Protein AF-A0AAV0IJR5-F1 (afdb_monomer_lite)

Sequence (61 aa):
MAELFIKQAAEYAKTRPSYPKQLFEFIASETPCHDVVWDVGTGSGQAAVSVSSPSFLLEYE

Organism: NCBI:txid586396

InterPro domains:
  IPR029063 S-adenosyl-L-methionine-dependent methyltransferase superfamily [G3DSA:3.40.50.150] (6-56)

Structure (mmCIF, N/CA/C/O backbone):
data_AF-A0AAV0IJR5-F1
#
_entry.id   AF-A0AAV0IJR5-F1
#
loop_
_atom_site.group_PDB
_atom_site.id
_atom_site.type_symbol
_atom_site.label_atom_id
_atom_site.label_alt_id
_atom_site.label_comp_id
_atom_site.label_asym_id
_atom_site.label_entity_id
_atom_site.label_seq_id
_atom_site.pdbx_PDB_ins_code
_atom_site.Cartn_x
_atom_site.Cartn_y
_atom_site.Cartn_z
_atom_site.occupancy
_atom_site.B_iso_or_equiv
_atom_site.auth_seq_id
_atom_site.auth_comp_id
_atom_site.auth_asym_id
_atom_site.auth_atom_id
_atom_site.pdbx_PDB_model_num
ATOM 1 N N . MET A 1 1 ? -3.874 6.336 -21.927 1.00 59.88 1 MET A N 1
ATOM 2 C CA . MET A 1 1 ? -2.836 6.781 -20.965 1.00 59.88 1 MET A CA 1
ATOM 3 C C . MET A 1 1 ? -2.209 5.624 -20.192 1.00 59.88 1 MET A C 1
ATOM 5 O O . MET A 1 1 ? -0.992 5.619 -20.094 1.00 59.88 1 MET A O 1
ATOM 9 N N . ALA A 1 2 ? -2.974 4.636 -19.705 1.00 62.34 2 ALA A N 1
ATOM 10 C CA . ALA A 1 2 ? -2.424 3.474 -18.985 1.00 62.34 2 ALA A CA 1
ATOM 11 C C . ALA A 1 2 ? -1.328 2.709 -19.762 1.00 62.34 2 ALA A C 1
ATOM 13 O O . ALA A 1 2 ? -0.331 2.292 -19.182 1.00 62.34 2 ALA A O 1
ATOM 14 N N . GLU A 1 3 ? -1.457 2.601 -21.087 1.00 70.75 3 GLU A N 1
ATOM 15 C CA . GLU A 1 3 ? -0.485 1.883 -21.926 1.00 70.75 3 GLU A CA 1
ATOM 16 C C . GLU A 1 3 ? 0.888 2.566 -22.045 1.00 70.75 3 GLU A C 1
ATOM 18 O O . GLU A 1 3 ? 1.876 1.907 -22.362 1.00 70.75 3 GLU A O 1
ATOM 23 N N . LEU A 1 4 ? 0.983 3.869 -21.748 1.00 78.44 4 LEU A N 1
ATOM 24 C CA . LEU A 1 4 ? 2.221 4.645 -21.911 1.00 78.44 4 LEU A CA 1
ATOM 25 C C . LEU A 1 4 ? 3.318 4.256 -20.906 1.00 78.44 4 LEU A C 1
ATOM 27 O O . LEU A 1 4 ? 4.480 4.587 -21.127 1.00 78.44 4 LEU A O 1
ATOM 31 N N . PHE A 1 5 ? 2.961 3.550 -19.827 1.00 78.00 5 PHE A N 1
ATOM 32 C CA . PHE A 1 5 ? 3.854 3.271 -18.697 1.00 78.00 5 PHE A CA 1
ATOM 33 C C . PHE A 1 5 ? 4.120 1.780 -18.457 1.00 78.00 5 PHE A C 1
ATOM 35 O O . PHE A 1 5 ? 4.813 1.435 -17.504 1.00 78.00 5 PHE A O 1
ATOM 42 N N . ILE A 1 6 ? 3.618 0.883 -19.316 1.00 80.50 6 ILE A N 1
ATOM 43 C CA . ILE A 1 6 ? 3.743 -0.575 -19.116 1.00 80.50 6 ILE A CA 1
ATOM 44 C C . ILE A 1 6 ? 5.214 -1.009 -19.042 1.00 80.50 6 ILE A C 1
ATOM 46 O O . ILE A 1 6 ? 5.583 -1.811 -18.186 1.00 80.50 6 ILE A O 1
ATOM 50 N N . LYS A 1 7 ? 6.075 -0.460 -19.909 1.00 83.00 7 LYS A N 1
ATOM 51 C CA . LYS A 1 7 ? 7.497 -0.838 -19.965 1.00 83.00 7 LYS A CA 1
ATOM 52 C C . LYS A 1 7 ? 8.258 -0.404 -18.710 1.00 83.00 7 LYS A C 1
ATOM 54 O O . LYS A 1 7 ? 9.111 -1.137 -18.225 1.00 83.00 7 LYS A O 1
ATOM 59 N N . GLN A 1 8 ? 7.944 0.775 -18.186 1.00 89.19 8 GLN A N 1
ATOM 60 C CA . GLN A 1 8 ? 8.604 1.361 -17.024 1.00 89.19 8 GLN A CA 1
ATOM 61 C C . GLN A 1 8 ? 8.027 0.833 -15.707 1.00 89.19 8 GLN A C 1
ATOM 63 O O . GLN A 1 8 ? 8.733 0.835 -14.706 1.00 89.19 8 GLN A O 1
ATOM 68 N N . ALA A 1 9 ? 6.782 0.344 -15.695 1.00 88.12 9 ALA A N 1
ATOM 69 C CA . ALA A 1 9 ? 6.105 -0.132 -14.489 1.00 88.12 9 ALA A CA 1
ATOM 70 C C . ALA A 1 9 ? 6.856 -1.275 -13.786 1.00 88.12 9 ALA A C 1
ATOM 72 O O . ALA A 1 9 ? 6.937 -1.289 -12.559 1.00 88.12 9 ALA A O 1
ATOM 73 N N . ALA A 1 10 ? 7.446 -2.203 -14.548 1.00 87.88 10 ALA A N 1
ATOM 74 C CA . ALA A 1 10 ? 8.223 -3.307 -13.982 1.00 87.88 10 ALA A CA 1
ATOM 75 C C . ALA A 1 10 ? 9.512 -2.822 -13.298 1.00 87.88 10 ALA A C 1
ATOM 77 O O . ALA A 1 10 ? 9.849 -3.290 -12.213 1.00 87.88 10 ALA A O 1
ATOM 78 N N . GLU A 1 11 ? 10.216 -1.869 -13.910 1.00 90.31 11 GLU A N 1
ATOM 79 C CA . GLU A 1 11 ? 11.434 -1.292 -13.333 1.00 90.31 11 GLU A CA 1
ATOM 80 C C . GLU A 1 11 ? 11.114 -0.399 -12.130 1.00 90.31 11 GLU A C 1
ATOM 82 O O . GLU A 1 11 ? 11.779 -0.462 -11.095 1.00 90.31 11 GLU A O 1
ATOM 87 N N . TYR A 1 12 ? 10.025 0.365 -12.225 1.00 89.31 12 TYR A N 1
ATOM 88 C CA . TYR A 1 12 ? 9.490 1.157 -11.125 1.00 89.31 12 TYR A CA 1
ATOM 89 C C . TYR A 1 12 ? 9.172 0.278 -9.912 1.00 89.31 12 TYR A C 1
ATOM 91 O O . TYR A 1 12 ? 9.579 0.601 -8.803 1.00 89.31 12 TYR A O 1
ATOM 99 N N . ALA A 1 13 ? 8.518 -0.870 -10.111 1.00 90.12 13 ALA A N 1
ATOM 100 C CA . ALA A 1 13 ? 8.197 -1.790 -9.022 1.00 90.12 13 ALA A CA 1
ATOM 101 C C . ALA A 1 13 ? 9.442 -2.373 -8.325 1.00 90.12 13 ALA A C 1
ATOM 103 O O . ALA A 1 13 ? 9.400 -2.597 -7.119 1.00 90.12 13 ALA A O 1
ATOM 104 N N . LYS A 1 14 ? 10.540 -2.606 -9.060 1.00 90.12 14 LYS A N 1
ATOM 105 C CA . LYS A 1 14 ? 11.790 -3.173 -8.518 1.00 90.12 14 LYS A CA 1
ATOM 106 C C . LYS A 1 14 ? 12.643 -2.161 -7.756 1.00 90.12 14 LYS A C 1
ATOM 108 O O . LYS A 1 14 ? 13.305 -2.529 -6.793 1.00 90.12 14 LYS A O 1
ATOM 113 N N . THR A 1 15 ? 12.675 -0.917 -8.225 1.00 92.56 15 THR A N 1
ATOM 114 C CA . THR A 1 15 ? 13.582 0.129 -7.713 1.00 92.56 15 T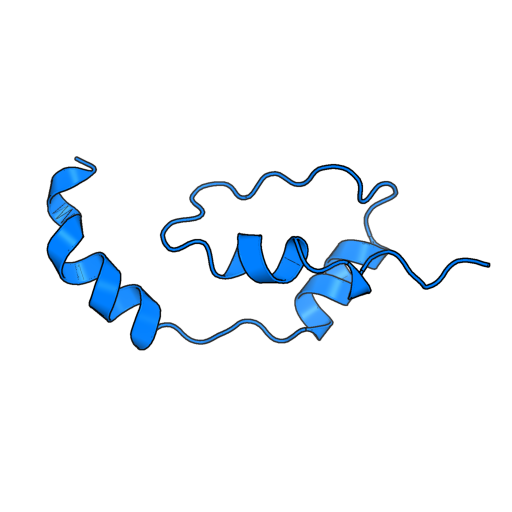HR A CA 1
ATOM 115 C C . THR A 1 15 ? 12.943 1.002 -6.638 1.00 92.56 15 THR A C 1
ATOM 117 O O . THR A 1 15 ? 13.641 1.648 -5.857 1.00 92.56 15 THR A O 1
ATOM 120 N N . ARG A 1 16 ? 11.609 1.014 -6.579 1.00 90.94 16 ARG A N 1
ATOM 121 C CA . ARG A 1 16 ? 10.819 1.723 -5.577 1.00 90.94 16 ARG A CA 1
ATOM 122 C C . ARG A 1 16 ? 11.133 1.213 -4.158 1.00 90.94 16 ARG A C 1
ATOM 124 O O . ARG A 1 16 ? 10.982 0.017 -3.903 1.00 90.94 16 ARG A O 1
ATOM 131 N N . PRO A 1 17 ? 11.467 2.105 -3.205 1.00 93.00 17 PRO A N 1
ATOM 132 C CA . PRO A 1 17 ? 11.580 1.747 -1.794 1.00 93.00 17 PRO A CA 1
ATOM 133 C C . PRO A 1 17 ? 10.299 1.094 -1.265 1.00 93.00 17 PRO A C 1
ATOM 135 O O . PRO A 1 17 ? 9.195 1.460 -1.672 1.00 93.00 17 PRO A O 1
ATOM 138 N N . SER A 1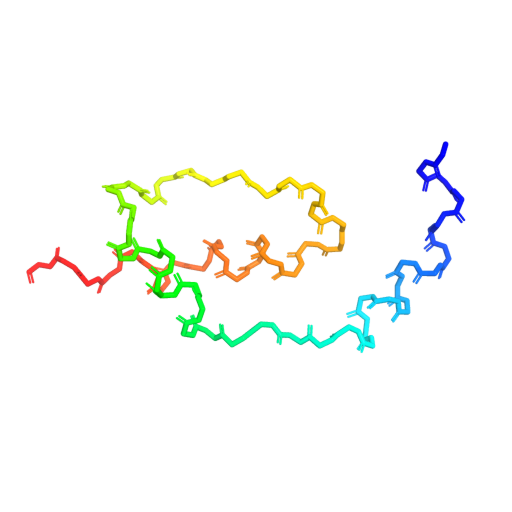 18 ? 10.446 0.133 -0.355 1.00 90.62 18 SER A N 1
ATOM 139 C CA . SER A 1 18 ? 9.305 -0.444 0.360 1.00 90.62 18 SER A CA 1
ATOM 140 C C . SER A 1 18 ? 8.914 0.420 1.550 1.00 90.62 18 SER A C 1
ATOM 142 O O . SER A 1 18 ? 9.749 1.105 2.143 1.00 90.62 18 SER A O 1
ATOM 144 N N . TYR A 1 19 ? 7.645 0.335 1.933 1.00 91.88 19 TYR A N 1
ATOM 145 C CA . TYR A 1 19 ? 7.173 0.891 3.191 1.00 91.88 19 TYR A CA 1
ATOM 146 C C . TYR A 1 19 ? 7.532 -0.036 4.360 1.00 91.88 19 TYR A C 1
ATOM 148 O O . TYR A 1 19 ? 7.486 -1.262 4.200 1.00 91.88 19 TYR A O 1
ATOM 156 N N . PRO A 1 20 ? 7.885 0.521 5.529 1.00 93.12 20 PRO A N 1
ATOM 157 C CA . PRO A 1 20 ? 8.061 -0.263 6.744 1.00 93.12 20 PRO A CA 1
ATOM 158 C C . PRO A 1 20 ? 6.709 -0.783 7.256 1.00 93.12 20 PRO A C 1
ATOM 160 O O . PRO A 1 20 ? 5.689 -0.109 7.116 1.00 93.12 20 PRO A O 1
ATOM 163 N N . LYS A 1 21 ? 6.702 -1.954 7.907 1.00 90.31 21 LYS A N 1
ATOM 164 C CA . LYS A 1 21 ? 5.487 -2.553 8.500 1.00 90.31 21 LYS A CA 1
ATOM 165 C C . LYS A 1 21 ? 4.809 -1.608 9.499 1.00 90.31 21 LYS A C 1
ATOM 167 O O . LYS A 1 21 ? 3.589 -1.485 9.491 1.00 90.31 21 LYS A O 1
ATOM 172 N N . GLN A 1 22 ? 5.611 -0.883 10.276 1.00 92.81 22 GLN A N 1
ATOM 173 C CA . GLN A 1 22 ? 5.172 0.054 11.311 1.00 92.81 22 GLN A CA 1
ATOM 174 C C . GLN A 1 22 ? 4.290 1.181 10.771 1.00 92.81 22 GLN A C 1
ATOM 176 O O . GLN A 1 22 ? 3.438 1.695 11.487 1.00 92.81 22 GLN A O 1
ATOM 181 N N . LEU A 1 23 ? 4.464 1.559 9.499 1.00 93.38 23 LEU A N 1
ATOM 182 C CA . LEU A 1 23 ? 3.588 2.544 8.871 1.00 93.38 23 LEU A CA 1
ATOM 183 C C . LEU A 1 23 ? 2.152 2.018 8.787 1.00 93.38 23 LEU A C 1
ATOM 185 O O . LEU A 1 23 ? 1.212 2.742 9.095 1.00 93.38 23 LEU A O 1
ATOM 189 N N . PHE A 1 24 ? 1.987 0.761 8.377 1.00 91.56 24 PHE A N 1
ATOM 190 C CA . PHE A 1 24 ? 0.667 0.155 8.264 1.00 91.56 24 PHE A CA 1
ATOM 191 C C . PHE A 1 24 ? 0.068 -0.124 9.638 1.00 91.56 24 PHE A C 1
ATOM 193 O O . PHE A 1 24 ? -1.116 0.120 9.810 1.00 91.56 24 PHE A O 1
ATOM 200 N N . GLU A 1 25 ? 0.868 -0.558 10.616 1.00 91.25 25 GLU A N 1
ATOM 201 C CA . GLU A 1 25 ? 0.421 -0.731 12.010 1.00 91.25 25 GLU A CA 1
ATOM 202 C C . GLU A 1 25 ? -0.128 0.572 12.599 1.00 91.25 25 GLU A C 1
ATOM 204 O O . GLU A 1 25 ? -1.194 0.576 13.206 1.00 91.25 25 GLU A O 1
ATOM 209 N N . PHE A 1 26 ? 0.563 1.689 12.366 1.00 93.31 26 PHE A N 1
ATOM 210 C CA . PHE A 1 26 ? 0.088 3.002 12.789 1.00 93.31 26 PHE A CA 1
ATOM 211 C C . PHE A 1 26 ? -1.217 3.394 12.086 1.00 93.31 26 PHE A C 1
ATOM 213 O O . PHE A 1 26 ? -2.153 3.851 12.724 1.00 93.31 26 PHE A O 1
ATOM 220 N N . ILE A 1 27 ? -1.333 3.181 10.773 1.00 92.38 27 ILE A N 1
ATOM 221 C CA . ILE A 1 27 ? -2.594 3.462 10.066 1.00 92.38 27 ILE A CA 1
ATOM 222 C C . ILE A 1 27 ? -3.727 2.566 10.599 1.00 92.38 27 ILE A C 1
ATOM 224 O O . ILE A 1 27 ? -4.852 3.038 10.742 1.00 92.38 27 ILE A O 1
ATOM 228 N N . ALA A 1 28 ? -3.430 1.306 10.941 1.00 90.31 28 ALA A N 1
ATOM 229 C CA . ALA A 1 28 ? -4.367 0.375 11.574 1.00 90.31 28 ALA A CA 1
ATOM 230 C C . ALA A 1 28 ? -4.976 0.958 12.840 1.00 90.31 28 ALA A C 1
ATOM 232 O O . ALA A 1 28 ? -6.197 0.937 12.990 1.00 90.31 28 ALA A O 1
ATOM 233 N N . SER A 1 29 ? -4.111 1.453 13.736 1.00 91.94 29 SER A N 1
ATOM 234 C CA . SER A 1 29 ? -4.498 1.892 15.076 1.00 91.94 29 SER A CA 1
ATOM 235 C C . SER A 1 29 ? -5.438 3.088 15.041 1.00 91.94 29 SER A C 1
ATOM 237 O O . SER A 1 29 ? -6.255 3.249 15.941 1.00 91.94 29 SER A O 1
ATOM 239 N N . GLU A 1 30 ? -5.368 3.888 13.977 1.00 95.00 30 GLU A N 1
ATOM 240 C CA . GLU A 1 30 ? -6.232 5.050 13.768 1.00 95.00 30 GLU A CA 1
ATOM 241 C C . GLU A 1 30 ? -7.561 4.708 13.066 1.00 95.00 30 GLU A C 1
ATOM 243 O O . GLU A 1 30 ? -8.367 5.603 12.802 1.00 95.00 30 GLU A O 1
ATOM 248 N N . THR A 1 31 ? -7.815 3.434 12.736 1.00 90.75 31 THR A N 1
ATOM 249 C CA . THR A 1 31 ? -9.016 3.006 11.997 1.00 90.75 31 THR A CA 1
ATOM 250 C C . THR A 1 31 ? -9.858 1.996 12.783 1.00 90.75 31 THR A C 1
ATOM 252 O O . THR A 1 31 ? -9.318 1.044 13.341 1.00 90.75 31 THR A O 1
ATOM 255 N N . PRO A 1 32 ? -11.195 2.158 12.818 1.00 89.31 32 PRO A N 1
ATOM 256 C CA . PRO A 1 32 ? -12.068 1.289 13.608 1.00 89.31 32 PRO A CA 1
ATOM 257 C C . PRO A 1 32 ? -12.400 -0.053 12.937 1.00 89.31 32 PRO A C 1
ATOM 259 O O . PRO A 1 32 ? -12.945 -0.934 13.5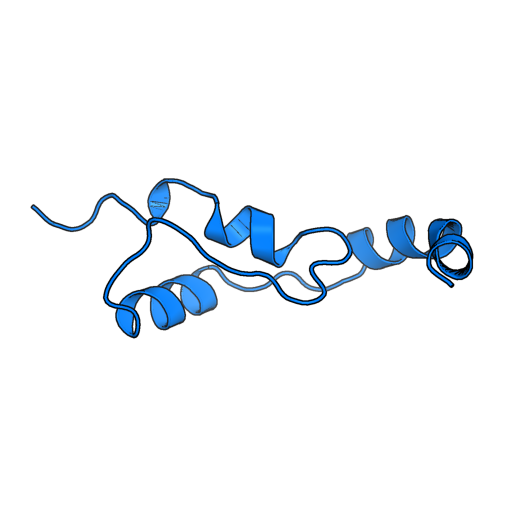97 1.00 89.31 32 PRO A O 1
ATOM 262 N N . CYS A 1 33 ? -12.152 -0.206 11.632 1.00 88.31 33 CYS A N 1
ATOM 263 C CA . CYS A 1 33 ? -12.493 -1.411 10.873 1.00 88.31 33 CYS A CA 1
ATOM 264 C C . CYS A 1 33 ? -11.375 -1.749 9.887 1.00 88.31 33 CYS A C 1
ATOM 266 O O . CYS A 1 33 ? -10.801 -0.851 9.269 1.00 88.31 33 CYS A O 1
ATOM 268 N N . HIS A 1 34 ? -11.121 -3.045 9.701 1.00 90.25 34 HIS A N 1
ATOM 269 C CA . HIS A 1 34 ? -10.020 -3.553 8.871 1.00 90.25 34 HIS A CA 1
ATOM 270 C C . HIS A 1 34 ? -10.493 -4.506 7.762 1.00 90.25 34 HIS A C 1
ATOM 272 O O . HIS A 1 34 ? -9.674 -5.138 7.102 1.00 90.25 34 HIS A O 1
ATOM 278 N N . ASP A 1 35 ? -11.809 -4.594 7.534 1.00 90.94 35 ASP A N 1
ATOM 279 C CA . ASP A 1 35 ? -12.411 -5.516 6.561 1.00 90.94 35 ASP A CA 1
ATOM 280 C C . ASP A 1 35 ? -12.127 -5.121 5.105 1.00 90.94 35 ASP A C 1
ATOM 282 O O . ASP A 1 35 ? -11.983 -5.975 4.230 1.00 90.94 35 ASP A O 1
ATOM 286 N N . VAL A 1 36 ? -12.086 -3.814 4.827 1.00 91.31 36 VAL A N 1
ATOM 287 C CA . VAL A 1 36 ? -11.915 -3.261 3.479 1.00 91.31 36 VAL A CA 1
ATOM 288 C C . VAL A 1 36 ? -11.047 -2.011 3.536 1.00 91.31 36 VAL A C 1
ATOM 290 O O . VAL A 1 36 ? -11.253 -1.125 4.362 1.00 91.31 36 VAL A O 1
ATOM 293 N N . VAL A 1 37 ? -10.114 -1.910 2.590 1.00 91.94 37 VAL A N 1
ATOM 294 C CA . VAL A 1 37 ? -9.247 -0.747 2.390 1.00 91.94 37 VAL A CA 1
ATOM 295 C C . VAL A 1 37 ? -9.268 -0.323 0.924 1.00 91.94 37 VAL A C 1
ATOM 297 O O . VAL A 1 37 ? -9.370 -1.157 0.022 1.00 91.94 37 VAL A O 1
ATOM 300 N N . TRP A 1 38 ? -9.164 0.982 0.674 1.00 92.75 38 TRP A N 1
ATOM 301 C CA . TRP A 1 38 ? -9.079 1.535 -0.675 1.00 92.75 38 TRP A CA 1
ATOM 302 C C . TRP A 1 38 ? -7.672 2.075 -0.961 1.00 92.75 38 TRP A C 1
ATOM 304 O O . TRP A 1 38 ? -7.273 3.101 -0.415 1.00 92.75 38 TRP A O 1
ATOM 314 N N . ASP A 1 39 ? -6.925 1.396 -1.838 1.00 93.94 39 ASP A N 1
ATOM 315 C CA . ASP A 1 39 ? -5.605 1.838 -2.318 1.00 93.94 39 ASP A CA 1
ATOM 316 C C . ASP A 1 39 ? -5.751 2.665 -3.612 1.00 93.94 39 ASP A C 1
ATOM 318 O O . ASP A 1 39 ? -5.794 2.141 -4.733 1.00 93.94 39 ASP A O 1
ATOM 322 N N . VAL A 1 40 ? -5.894 3.984 -3.453 1.00 94.25 40 VAL A N 1
ATOM 323 C CA . VAL A 1 40 ? -6.053 4.919 -4.575 1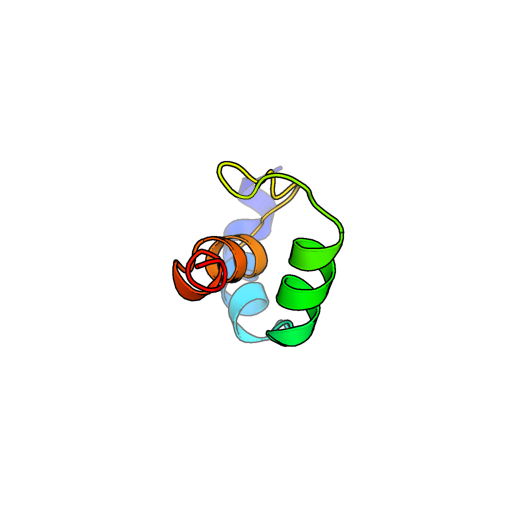.00 94.25 40 VAL A CA 1
ATOM 324 C C . VAL A 1 40 ? -4.738 5.052 -5.337 1.00 94.25 40 VAL A C 1
ATOM 326 O O . VAL A 1 40 ? -3.728 5.480 -4.789 1.00 94.25 40 VAL A O 1
ATOM 329 N N . GLY A 1 41 ? -4.760 4.757 -6.639 1.00 90.25 41 GLY A N 1
ATOM 330 C CA . GLY A 1 41 ? -3.548 4.841 -7.457 1.00 90.25 41 GLY A CA 1
ATOM 331 C C . GLY A 1 41 ? -2.528 3.749 -7.125 1.00 90.25 41 GLY A C 1
ATOM 332 O O . GLY A 1 41 ? -1.329 3.983 -7.247 1.00 90.25 41 GLY A O 1
ATOM 333 N N . THR A 1 42 ? -3.010 2.555 -6.757 1.00 91.06 42 THR A N 1
ATOM 334 C CA . THR A 1 42 ? -2.214 1.399 -6.298 1.00 91.06 42 THR A CA 1
ATOM 335 C C . THR A 1 42 ? -0.996 1.050 -7.170 1.00 91.06 42 THR A C 1
ATOM 337 O O . THR A 1 42 ? 0.013 0.532 -6.681 1.00 91.06 42 THR A O 1
ATOM 340 N N . GLY A 1 43 ? -1.033 1.372 -8.469 1.00 90.94 43 GLY A N 1
ATOM 341 C CA . GLY A 1 43 ? 0.079 1.146 -9.388 1.00 90.94 43 GLY A CA 1
ATOM 342 C C . GLY A 1 43 ? 0.463 -0.333 -9.429 1.00 90.94 43 GLY A C 1
ATOM 343 O O . GLY A 1 43 ? -0.343 -1.171 -9.818 1.00 90.94 43 GLY A O 1
ATOM 344 N N . SER A 1 44 ? 1.689 -0.657 -9.011 1.00 90.19 44 SER A N 1
ATOM 345 C CA . SER A 1 44 ? 2.173 -2.041 -8.908 1.00 90.19 44 SER A CA 1
ATOM 346 C C . SER A 1 44 ? 1.670 -2.806 -7.673 1.00 90.19 44 SER A C 1
ATOM 348 O O . SER A 1 44 ? 2.048 -3.960 -7.497 1.00 90.19 44 SER A O 1
ATOM 350 N N . GLY A 1 45 ? 0.870 -2.187 -6.798 1.00 91.94 45 GLY A N 1
ATOM 351 C CA . GLY A 1 45 ? 0.223 -2.863 -5.671 1.00 91.94 45 GLY A CA 1
ATOM 352 C C . GLY A 1 45 ? 1.060 -3.020 -4.403 1.00 91.94 45 GLY A C 1
ATOM 353 O O . GLY A 1 45 ? 0.652 -3.742 -3.501 1.00 91.94 45 GLY A O 1
ATOM 354 N N . GLN A 1 46 ? 2.226 -2.377 -4.282 1.00 92.31 46 GLN A N 1
ATOM 355 C CA . GLN A 1 46 ? 3.113 -2.598 -3.123 1.00 92.31 46 GLN A CA 1
ATOM 356 C C . GLN A 1 46 ? 2.446 -2.235 -1.775 1.00 92.31 46 GLN A C 1
ATOM 358 O O . GLN A 1 46 ? 2.657 -2.935 -0.783 1.00 92.31 46 GLN A O 1
ATOM 363 N N . ALA A 1 47 ? 1.625 -1.177 -1.731 1.00 92.88 47 ALA A N 1
ATOM 364 C CA . ALA A 1 47 ? 0.849 -0.837 -0.535 1.00 92.88 47 ALA A CA 1
ATOM 365 C C . ALA A 1 47 ? -0.284 -1.850 -0.316 1.00 92.88 47 ALA A C 1
ATOM 367 O O . ALA A 1 47 ? -0.336 -2.453 0.753 1.00 92.88 47 ALA A O 1
ATOM 368 N N . ALA A 1 48 ? -1.104 -2.109 -1.345 1.00 93.31 48 ALA A N 1
ATOM 369 C CA . ALA A 1 48 ? -2.170 -3.114 -1.325 1.00 93.31 48 ALA A CA 1
ATOM 370 C C . ALA A 1 48 ? -1.721 -4.482 -0.779 1.00 93.31 48 ALA A C 1
ATOM 372 O O . ALA A 1 48 ? -2.408 -5.057 0.060 1.00 93.31 48 ALA A O 1
ATOM 373 N N . VAL A 1 49 ? -0.554 -4.994 -1.186 1.00 91.38 49 VAL A N 1
ATOM 374 C CA . VAL A 1 49 ? -0.023 -6.276 -0.681 1.00 91.38 49 VAL A CA 1
ATOM 375 C C . VAL A 1 49 ? 0.256 -6.220 0.824 1.00 91.38 49 VAL A C 1
ATOM 377 O O . VAL A 1 49 ? -0.068 -7.160 1.550 1.00 91.38 49 VAL A O 1
ATOM 380 N N . SER A 1 50 ? 0.827 -5.114 1.302 1.00 90.12 50 SER A N 1
ATOM 381 C CA . SER A 1 50 ? 1.179 -4.946 2.716 1.00 90.12 50 SER A CA 1
ATOM 382 C C . SER A 1 50 ? -0.059 -4.899 3.616 1.00 90.12 50 SER A C 1
ATOM 384 O O . SER A 1 50 ? -0.063 -5.519 4.675 1.00 90.12 50 SER A O 1
ATOM 386 N N . VAL A 1 51 ? -1.127 -4.228 3.170 1.00 88.50 51 VAL A N 1
ATOM 387 C CA . VAL A 1 51 ? -2.398 -4.127 3.915 1.00 88.50 51 VAL A CA 1
ATOM 388 C C . VAL A 1 51 ? -3.312 -5.347 3.752 1.00 88.50 51 VAL A C 1
ATOM 390 O O . VAL A 1 51 ? -4.241 -5.510 4.530 1.00 88.50 51 VAL A O 1
ATOM 393 N N . SER A 1 52 ? -3.050 -6.230 2.781 1.00 86.12 52 SER A N 1
ATOM 394 C CA . SER A 1 52 ? -3.827 -7.468 2.572 1.00 86.12 52 SER A CA 1
ATOM 395 C C . SER A 1 52 ? -3.371 -8.635 3.457 1.00 86.12 52 SER A C 1
ATOM 397 O O . SER A 1 52 ? -3.968 -9.711 3.422 1.00 86.12 52 SER A O 1
ATOM 399 N N . SER A 1 53 ? -2.272 -8.477 4.202 1.00 71.75 53 SER A N 1
ATOM 400 C CA . SER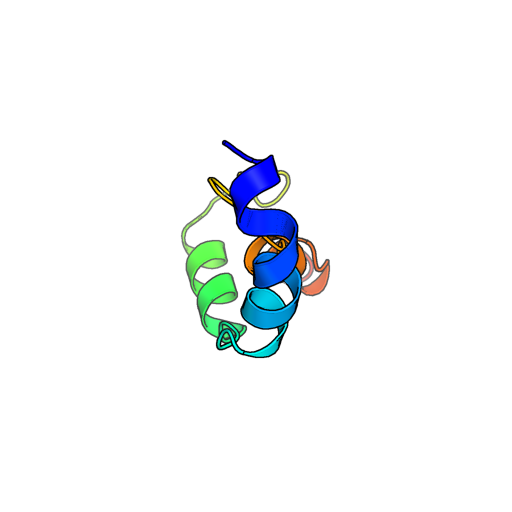 A 1 53 ? -1.698 -9.569 4.989 1.00 71.75 53 SER A CA 1
ATOM 401 C C . SER A 1 53 ? -2.497 -9.796 6.285 1.00 71.75 53 SER A C 1
ATOM 403 O O . SER A 1 53 ? -2.642 -8.865 7.076 1.00 71.75 53 SER A O 1
ATOM 405 N N . PRO A 1 54 ? -2.953 -11.031 6.573 1.00 60.88 54 PRO A N 1
ATOM 406 C CA . PRO A 1 54 ? -3.814 -11.338 7.724 1.00 60.88 54 PRO A CA 1
ATOM 407 C C . PRO A 1 54 ? -3.147 -11.128 9.093 1.00 60.88 54 PRO A C 1
ATOM 409 O O . PRO A 1 54 ? -3.819 -11.169 10.118 1.00 60.88 54 PRO A O 1
ATOM 412 N N . SER A 1 55 ? -1.842 -10.840 9.132 1.00 55.91 55 SER A N 1
ATOM 413 C CA . SER A 1 55 ? -1.114 -10.422 10.341 1.00 55.91 55 SER A CA 1
ATOM 414 C C . SER A 1 55 ? -1.648 -9.127 10.967 1.00 55.91 55 SER A C 1
ATOM 416 O O . SER A 1 55 ? -1.239 -8.775 12.065 1.00 55.91 55 SER A O 1
ATOM 418 N N . PHE A 1 56 ? -2.521 -8.414 10.256 1.00 54.22 56 PHE A N 1
ATOM 419 C CA . PHE A 1 56 ? -3.210 -7.209 10.706 1.00 54.22 56 PHE A CA 1
ATOM 420 C C . PHE A 1 56 ? -4.483 -7.495 11.525 1.00 54.22 56 PHE A C 1
ATOM 422 O O . PHE A 1 56 ? -5.027 -6.584 12.133 1.00 54.22 56 PHE A O 1
ATOM 429 N N . LEU A 1 57 ? -4.965 -8.747 11.539 1.00 51.31 57 LEU A N 1
ATOM 430 C CA . LEU A 1 57 ? -6.279 -9.128 12.081 1.00 51.31 57 LEU A CA 1
ATOM 431 C C . LEU A 1 57 ? -6.217 -9.958 13.378 1.00 51.31 57 LEU A C 1
ATOM 433 O O . LEU A 1 57 ? -7.246 -10.467 13.811 1.00 51.31 57 LEU A O 1
ATOM 437 N N . LEU A 1 58 ? -5.041 -10.146 13.990 1.00 43.84 58 LEU A N 1
ATOM 438 C CA 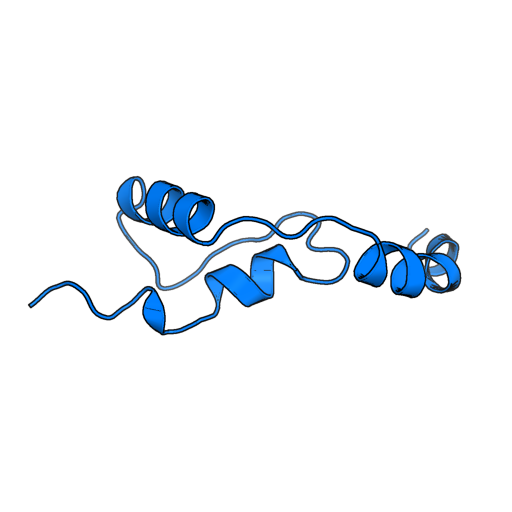. LEU A 1 58 ? -4.857 -11.080 15.118 1.00 43.84 58 LEU A CA 1
ATOM 439 C C . LEU A 1 58 ? -4.238 -10.452 16.376 1.00 43.84 58 LEU A C 1
ATOM 441 O O . LEU A 1 58 ? -3.415 -11.084 17.027 1.00 43.84 58 LEU A O 1
ATOM 445 N N . GLU A 1 59 ? -4.654 -9.245 16.756 1.00 47.75 59 GLU A N 1
ATOM 446 C CA . GLU A 1 59 ? -4.444 -8.760 18.130 1.00 47.75 59 GLU A CA 1
ATOM 447 C C . GLU A 1 59 ? -5.708 -8.081 18.660 1.00 47.75 59 GLU A C 1
ATOM 449 O O . GLU A 1 59 ? -5.739 -6.869 18.797 1.00 47.75 59 GLU A O 1
ATOM 454 N N . TYR A 1 60 ? -6.762 -8.858 18.918 1.00 40.38 60 TYR A N 1
ATOM 455 C CA . TYR A 1 60 ? -7.830 -8.507 19.865 1.00 40.38 60 TYR A CA 1
ATOM 456 C C . TYR A 1 60 ? -8.569 -9.795 20.289 1.00 40.38 60 TYR A C 1
ATOM 458 O O . TYR A 1 60 ? -9.617 -10.136 19.746 1.00 40.38 60 TYR A O 1
ATOM 466 N N . GLU A 1 61 ? -7.989 -10.517 21.252 1.00 41.16 61 GLU A N 1
ATOM 467 C CA . GLU A 1 61 ? -8.735 -11.206 22.322 1.00 41.16 61 GLU A CA 1
ATOM 468 C C . GLU A 1 61 ? -8.222 -10.696 23.671 1.00 41.16 61 GLU A C 1
ATOM 470 O O . GLU A 1 61 ? -6.983 -10.559 23.812 1.00 41.16 61 GLU A O 1
#

pLDDT: mean 83.32, std 15.06, range [40.38, 95.0]

Secondary structure (DSSP, 8-state):
-GGGGHHHHHHHHHHSPPPPHHHHHHHHHT-S--S----TT-TT-HHHHHHT-GGGS----

Radius of gyration: 14.24 Å; chains: 1; bounding box: 26×18×44 Å

Foldseek 3Di:
DVVVCPVVLVVCVVVPDADDLVVVVVVLVVDPDLPDDDDVPCRVVRVVVSSPDCVSPPPDD